Protein AF-A0A812SHZ5-F1 (afdb_monomer)

Sequence (53 aa):
MSVHVDVTLLSGRSVSIDADLTSSVAELMQEAQHLLKIGPGMLVRPSGEVLCG

Solvent-accessible surface area (backbone atoms only — not comparable to full-atom value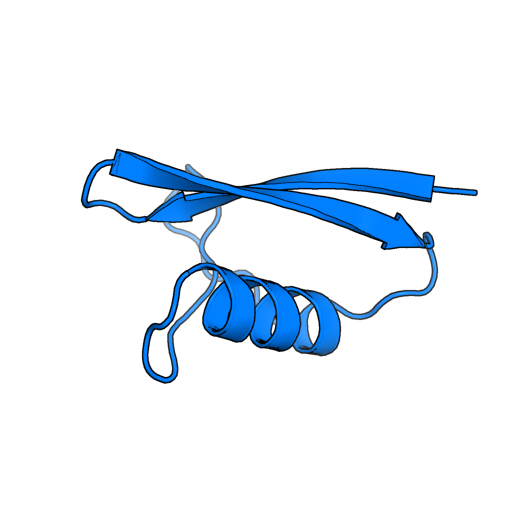s): 3499 Å² total; per-residue (Å²): 107,78,46,81,46,78,49,70,48,98,86,71,54,68,51,77,43,86,37,50,79,82,60,49,61,62,58,54,49,52,51,51,27,59,77,69,70,52,71,95,82,80,58,55,45,98,89,67,49,71,60,80,110

Structure (mmCIF, N/CA/C/O backbone):
data_AF-A0A812SHZ5-F1
#
_entry.id   AF-A0A812SHZ5-F1
#
loop_
_atom_site.group_PDB
_atom_site.id
_atom_site.type_symbol
_atom_site.label_atom_id
_atom_site.label_alt_id
_atom_site.label_comp_id
_atom_site.label_asym_id
_atom_site.label_entity_id
_atom_site.label_seq_id
_atom_site.pdbx_PDB_ins_code
_atom_site.Cartn_x
_atom_site.Cartn_y
_atom_site.Cartn_z
_atom_site.occupancy
_atom_site.B_iso_or_equiv
_atom_site.auth_seq_id
_atom_site.auth_comp_id
_atom_site.auth_asym_id
_atom_site.auth_atom_id
_atom_site.pdbx_PDB_model_num
ATOM 1 N N . MET A 1 1 ? -3.374 5.468 -19.579 1.00 74.38 1 MET A N 1
ATOM 2 C CA . MET A 1 1 ? -4.602 4.665 -19.330 1.00 74.38 1 MET A CA 1
ATOM 3 C C . MET A 1 1 ? -4.630 4.495 -17.828 1.00 74.38 1 MET A C 1
ATOM 5 O O . MET A 1 1 ? -3.590 4.122 -17.303 1.00 74.38 1 MET A O 1
ATOM 9 N N . SER A 1 2 ? -5.728 4.814 -17.146 1.00 87.50 2 SER A N 1
ATOM 10 C CA . SER A 1 2 ? -5.773 4.733 -15.683 1.00 87.50 2 SER A CA 1
ATOM 11 C C . SER A 1 2 ? -6.407 3.431 -15.198 1.00 87.50 2 SER A C 1
ATOM 13 O O . SER A 1 2 ? -7.262 2.850 -15.871 1.00 87.50 2 SER A O 1
ATOM 15 N N . VAL A 1 3 ? -5.969 2.978 -14.029 1.00 89.56 3 VAL A N 1
ATOM 16 C CA . VAL A 1 3 ? -6.551 1.877 -13.267 1.00 89.56 3 VAL A CA 1
ATOM 17 C C . VAL A 1 3 ? -6.944 2.382 -11.889 1.00 89.56 3 VAL A C 1
ATOM 19 O O . VAL A 1 3 ? -6.220 3.157 -11.269 1.00 89.56 3 VAL A O 1
ATOM 22 N N . HIS A 1 4 ? -8.097 1.925 -11.417 1.00 91.62 4 HIS A N 1
ATOM 23 C CA . HIS A 1 4 ? -8.601 2.249 -10.090 1.00 91.62 4 HIS A CA 1
ATOM 24 C C . HIS A 1 4 ? -8.169 1.157 -9.117 1.00 91.62 4 HIS A C 1
ATOM 26 O O . HIS A 1 4 ? -8.470 -0.020 -9.333 1.00 91.62 4 HIS A O 1
ATOM 32 N N . VAL A 1 5 ? -7.444 1.532 -8.067 1.00 89.81 5 VAL A N 1
ATOM 33 C CA . VAL A 1 5 ? -6.897 0.603 -7.075 1.00 89.81 5 VAL A CA 1
ATOM 34 C C . VAL A 1 5 ? -7.491 0.909 -5.709 1.00 89.81 5 VAL A C 1
ATOM 36 O O . VAL A 1 5 ? -7.258 1.975 -5.143 1.00 89.81 5 VAL A O 1
ATOM 39 N N . ASP A 1 6 ? -8.221 -0.054 -5.153 1.00 91.62 6 ASP A N 1
ATOM 40 C CA . ASP A 1 6 ? -8.723 0.025 -3.784 1.00 91.62 6 ASP A CA 1
ATOM 41 C C . ASP A 1 6 ? -7.749 -0.653 -2.818 1.00 91.62 6 ASP A C 1
ATOM 43 O O . ASP A 1 6 ? -7.480 -1.854 -2.900 1.00 91.62 6 ASP A O 1
ATOM 47 N N . VAL A 1 7 ? -7.233 0.121 -1.865 1.00 89.62 7 VAL A N 1
ATOM 48 C CA . VAL A 1 7 ? -6.333 -0.354 -0.812 1.00 89.62 7 VAL A CA 1
ATOM 49 C C . VAL A 1 7 ? -7.084 -0.358 0.508 1.00 89.62 7 VAL A C 1
ATOM 51 O O . VAL A 1 7 ? -7.613 0.665 0.935 1.00 89.62 7 VAL A O 1
ATOM 54 N N . THR A 1 8 ? -7.120 -1.509 1.178 1.00 90.31 8 THR A N 1
ATOM 55 C CA . THR A 1 8 ? -7.843 -1.687 2.444 1.00 90.31 8 THR A CA 1
ATOM 56 C C . THR A 1 8 ? -6.921 -2.257 3.514 1.00 90.31 8 THR A C 1
ATOM 58 O O . THR A 1 8 ? -6.200 -3.225 3.286 1.00 90.31 8 THR A O 1
ATOM 61 N N . LEU A 1 9 ? -6.947 -1.655 4.699 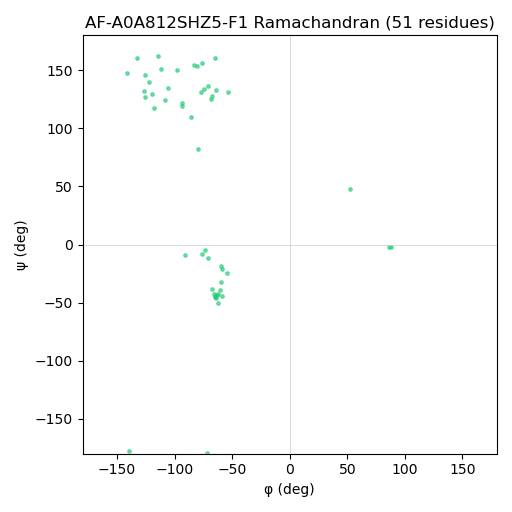1.00 88.00 9 LEU A N 1
ATOM 62 C CA . LEU A 1 9 ? -6.266 -2.151 5.890 1.00 88.00 9 LEU A CA 1
ATOM 63 C C . LEU A 1 9 ? -7.116 -3.215 6.585 1.00 88.00 9 LEU A C 1
ATOM 65 O O . LEU A 1 9 ? -8.342 -3.162 6.547 1.00 88.00 9 LEU A O 1
ATOM 69 N N . LEU A 1 10 ? -6.476 -4.111 7.339 1.00 83.69 10 LEU A N 1
ATOM 70 C CA . LEU A 1 10 ? -7.175 -5.111 8.164 1.00 83.69 10 LEU A CA 1
ATOM 71 C C . LEU A 1 10 ? -8.116 -4.491 9.211 1.00 83.69 10 LEU A C 1
ATOM 73 O O . LEU A 1 10 ? -9.041 -5.144 9.679 1.00 83.69 10 LEU A O 1
ATOM 77 N N . SER A 1 11 ? -7.905 -3.220 9.562 1.00 85.12 11 SER A N 1
ATOM 78 C CA . SER A 1 11 ? -8.804 -2.451 10.427 1.00 85.12 11 SER A CA 1
ATOM 79 C C . SER A 1 11 ? -10.111 -2.021 9.746 1.00 85.12 11 SER A C 1
ATOM 81 O O . SER A 1 11 ? -10.952 -1.408 10.398 1.00 85.12 11 SER A O 1
ATOM 83 N N . GLY A 1 12 ? -10.278 -2.292 8.447 1.00 87.50 12 GLY A N 1
ATOM 84 C CA . GLY A 1 12 ? -11.442 -1.907 7.644 1.00 87.50 12 GLY A CA 1
ATOM 85 C C . GLY A 1 12 ? -11.362 -0.506 7.031 1.00 87.50 12 GLY A C 1
ATOM 86 O O . GLY A 1 12 ? -12.260 -0.112 6.295 1.00 87.50 12 GLY A O 1
ATOM 87 N N . ARG A 1 13 ? -10.298 0.263 7.302 1.00 91.38 13 ARG A N 1
ATOM 88 C CA . ARG A 1 13 ? -10.060 1.559 6.642 1.00 91.38 13 ARG A CA 1
ATOM 89 C C . ARG A 1 13 ? -9.578 1.331 5.215 1.00 91.38 13 ARG A C 1
ATOM 91 O O . ARG A 1 13 ? -8.649 0.550 5.019 1.00 91.38 13 ARG A O 1
ATOM 98 N N . SER A 1 14 ? -10.138 2.056 4.256 1.00 92.75 14 SER A N 1
ATOM 99 C CA . SER A 1 14 ? -9.759 1.948 2.849 1.00 92.75 14 SER A CA 1
ATOM 100 C C . SER A 1 14 ? -9.531 3.306 2.194 1.00 92.75 14 SER A C 1
ATOM 102 O O . SER A 1 14 ? -9.958 4.346 2.701 1.00 92.75 14 SER A O 1
ATOM 104 N N . VAL A 1 15 ? -8.818 3.277 1.073 1.00 93.88 15 VAL A N 1
ATOM 105 C CA . VAL A 1 15 ? -8.635 4.398 0.158 1.00 93.88 15 VAL A CA 1
ATOM 106 C C . VAL A 1 15 ? -8.655 3.889 -1.277 1.00 93.88 15 VAL A C 1
ATOM 108 O O . VAL A 1 15 ? -8.215 2.773 -1.550 1.00 93.88 15 VAL A O 1
ATOM 111 N N . SER A 1 16 ? -9.152 4.726 -2.175 1.00 94.00 16 SER A N 1
ATOM 112 C CA . SER A 1 16 ? -9.141 4.501 -3.614 1.00 94.00 16 SER A CA 1
ATOM 113 C C . SER A 1 16 ? -8.096 5.401 -4.267 1.00 94.00 16 SER A C 1
ATOM 115 O O . SER A 1 16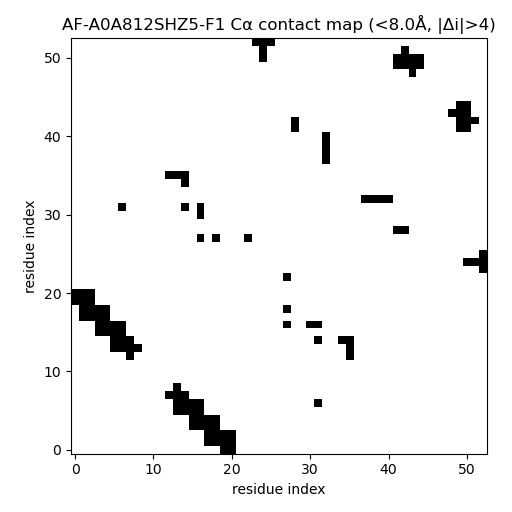 ? -8.027 6.586 -3.936 1.00 94.00 16 SER A O 1
ATOM 117 N N . ILE A 1 17 ? -7.297 4.844 -5.173 1.00 92.44 17 ILE A N 1
ATOM 118 C CA . ILE A 1 17 ? -6.229 5.550 -5.886 1.00 92.44 17 ILE A CA 1
ATOM 119 C C . ILE A 1 17 ? -6.436 5.362 -7.387 1.00 92.44 17 ILE A C 1
ATOM 121 O O . ILE A 1 17 ? -6.538 4.231 -7.866 1.00 92.44 17 ILE A O 1
AT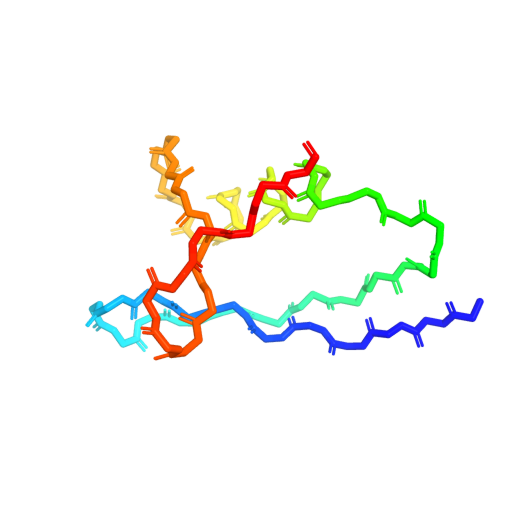OM 125 N N . ASP A 1 18 ? -6.466 6.471 -8.119 1.00 93.62 18 ASP A N 1
ATOM 126 C CA . ASP A 1 18 ? -6.401 6.475 -9.577 1.00 93.62 18 ASP A CA 1
ATOM 127 C C . ASP A 1 18 ? -4.932 6.462 -10.007 1.00 93.62 18 ASP A C 1
ATOM 129 O O . ASP A 1 18 ? -4.216 7.449 -9.847 1.00 93.62 18 ASP A O 1
ATOM 133 N N . ALA A 1 19 ? -4.479 5.339 -10.556 1.00 89.75 19 ALA A N 1
ATOM 134 C CA . ALA A 1 19 ? -3.091 5.129 -10.950 1.00 89.75 19 ALA A CA 1
ATOM 135 C C . ALA A 1 19 ? -2.944 5.033 -12.467 1.00 89.75 19 ALA A C 1
ATOM 137 O O . ALA A 1 19 ? -3.853 4.568 -13.156 1.00 89.75 19 ALA A O 1
ATOM 138 N N . ASP A 1 20 ? -1.789 5.417 -13.008 1.00 91.31 20 ASP A N 1
ATOM 139 C CA . ASP A 1 20 ? -1.468 5.095 -14.399 1.00 91.31 20 ASP A CA 1
ATOM 140 C C . ASP A 1 20 ? -0.956 3.649 -14.501 1.00 91.31 20 ASP A C 1
ATOM 142 O O . ASP A 1 20 ? -0.391 3.097 -13.559 1.00 91.31 20 ASP A O 1
ATOM 146 N N . LEU A 1 21 ? -1.121 3.020 -15.667 1.00 87.19 21 LEU A N 1
ATOM 147 C CA . LEU A 1 21 ? -0.598 1.671 -15.924 1.00 87.19 21 LEU A CA 1
ATOM 148 C C . LEU A 1 21 ? 0.928 1.548 -15.785 1.00 87.19 21 LEU A C 1
ATOM 150 O O . LEU A 1 21 ? 1.437 0.434 -15.685 1.00 87.19 21 LEU A O 1
ATOM 154 N N . THR A 1 22 ? 1.656 2.662 -15.830 1.00 88.88 22 THR A N 1
ATOM 155 C CA . THR A 1 22 ? 3.112 2.699 -15.647 1.00 88.88 22 THR A CA 1
ATOM 156 C C . THR A 1 22 ? 3.540 2.911 -14.194 1.00 88.88 22 THR A C 1
ATOM 158 O O . THR A 1 22 ? 4.726 2.767 -13.898 1.00 88.88 22 THR A O 1
ATOM 161 N N . SER A 1 23 ? 2.600 3.216 -13.291 1.00 86.62 23 SER A N 1
ATOM 162 C CA . SER A 1 23 ? 2.883 3.414 -11.870 1.00 86.62 23 SER A CA 1
ATOM 163 C C . SER A 1 23 ? 3.392 2.124 -11.229 1.00 86.62 23 SER A C 1
ATOM 165 O O . SER A 1 23 ? 2.820 1.043 -11.389 1.00 86.62 23 SER A O 1
ATOM 167 N N . SER A 1 24 ? 4.476 2.241 -10.471 1.00 89.31 24 SER A N 1
ATOM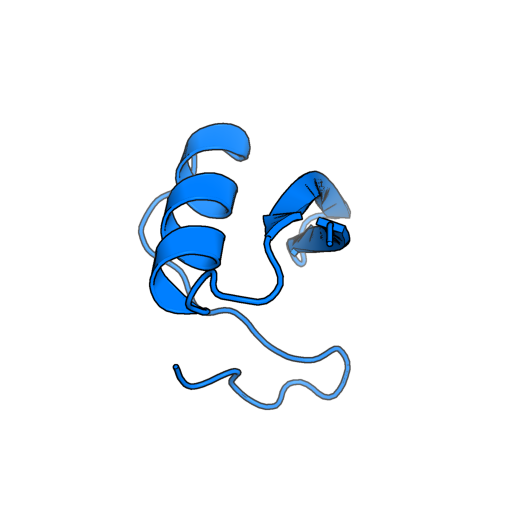 168 C CA . SER A 1 24 ? 5.052 1.122 -9.734 1.00 89.31 24 SER A CA 1
ATOM 169 C C . SER A 1 24 ? 4.242 0.796 -8.476 1.00 89.31 24 SER A C 1
ATOM 171 O O . SER A 1 24 ? 3.588 1.651 -7.875 1.00 89.31 24 SER A O 1
ATOM 173 N N . VAL A 1 25 ? 4.346 -0.451 -8.004 1.00 86.19 25 VAL A N 1
ATOM 174 C CA . VAL A 1 25 ? 3.737 -0.871 -6.728 1.00 86.19 25 VAL A CA 1
ATOM 175 C C . VAL A 1 25 ? 4.285 -0.046 -5.555 1.00 86.19 25 VAL A C 1
ATOM 177 O O . VAL A 1 25 ? 3.554 0.244 -4.610 1.00 86.19 25 VAL A O 1
ATOM 180 N N . ALA A 1 26 ? 5.551 0.376 -5.625 1.00 88.44 26 ALA A N 1
ATOM 181 C CA . ALA A 1 26 ? 6.181 1.205 -4.601 1.00 88.44 26 ALA A CA 1
ATOM 182 C C . ALA A 1 26 ? 5.556 2.608 -4.513 1.00 88.44 26 ALA A C 1
ATOM 184 O O . ALA A 1 26 ? 5.293 3.083 -3.408 1.00 88.44 26 ALA A O 1
ATOM 185 N N . GLU A 1 27 ? 5.277 3.245 -5.653 1.00 90.19 27 GLU A N 1
ATOM 186 C CA . GLU A 1 27 ? 4.595 4.546 -5.705 1.00 90.19 27 GLU A CA 1
ATOM 187 C C . GLU A 1 27 ? 3.171 4.439 -5.154 1.00 90.19 27 GLU A C 1
ATOM 189 O O . GLU A 1 27 ? 2.790 5.215 -4.278 1.00 90.19 27 GLU A O 1
ATOM 194 N N . LEU A 1 28 ? 2.427 3.405 -5.563 1.00 89.06 28 LEU A N 1
ATOM 195 C CA . LEU A 1 28 ? 1.074 3.150 -5.057 1.00 89.06 28 LEU A CA 1
ATOM 196 C C . LEU A 1 28 ? 1.054 2.905 -3.550 1.00 89.06 28 LEU A C 1
ATOM 198 O O . LEU A 1 28 ? 0.159 3.367 -2.842 1.00 89.06 28 LEU A O 1
ATOM 202 N N . MET A 1 29 ? 2.058 2.193 -3.041 1.00 88.81 29 MET A N 1
ATOM 203 C CA . MET A 1 29 ? 2.205 1.954 -1.614 1.00 88.81 29 MET A CA 1
ATOM 204 C C . MET A 1 29 ? 2.467 3.256 -0.850 1.00 88.81 29 MET A C 1
ATOM 206 O O . MET A 1 29 ? 1.852 3.471 0.195 1.00 88.81 29 MET A O 1
ATOM 210 N N . GLN A 1 30 ? 3.354 4.121 -1.351 1.00 91.06 30 GLN A N 1
ATOM 211 C CA . GLN A 1 30 ? 3.634 5.415 -0.721 1.00 91.06 30 GLN A CA 1
ATOM 212 C C . GLN A 1 30 ? 2.395 6.315 -0.710 1.00 91.06 30 GLN A C 1
ATOM 214 O O . GLN A 1 30 ? 2.077 6.910 0.322 1.00 91.06 30 GLN A O 1
ATOM 219 N N . GLU A 1 31 ? 1.661 6.371 -1.819 1.00 91.69 31 GLU A N 1
ATOM 220 C CA . GLU A 1 31 ? 0.436 7.160 -1.923 1.00 91.69 31 GLU A CA 1
ATOM 221 C C . GLU A 1 31 ? -0.662 6.635 -0.990 1.00 91.69 31 GLU A C 1
ATOM 223 O O . GLU A 1 31 ? -1.243 7.401 -0.216 1.00 91.69 31 GLU A O 1
ATOM 228 N N . ALA A 1 32 ? -0.874 5.316 -0.950 1.00 90.94 32 ALA A N 1
ATOM 229 C CA . ALA A 1 32 ? -1.814 4.697 -0.022 1.00 90.94 32 ALA A CA 1
ATOM 230 C C . ALA A 1 32 ? -1.459 4.996 1.441 1.00 90.94 32 ALA A C 1
ATOM 232 O O . ALA A 1 32 ? -2.337 5.344 2.232 1.00 90.94 32 ALA A O 1
ATOM 233 N N . GLN A 1 33 ? -0.177 4.897 1.812 1.00 91.19 33 GLN A N 1
ATOM 234 C CA . GLN A 1 33 ? 0.294 5.201 3.167 1.00 91.19 33 GLN A CA 1
ATOM 235 C C . GLN A 1 33 ? 0.053 6.667 3.536 1.00 91.19 33 GLN A C 1
ATOM 237 O O . GLN A 1 33 ? -0.412 6.954 4.645 1.00 91.19 33 GLN A O 1
ATOM 242 N N . HIS A 1 34 ? 0.314 7.582 2.599 1.00 91.75 34 HIS A N 1
ATOM 243 C CA . HIS A 1 34 ? 0.067 9.006 2.778 1.00 91.75 34 HIS A CA 1
ATOM 244 C C . HIS A 1 34 ? -1.424 9.298 3.002 1.00 91.75 34 HIS A C 1
ATOM 246 O O . HIS A 1 34 ? -1.786 9.930 3.998 1.00 91.75 34 HIS A O 1
ATOM 252 N N . LEU A 1 35 ? -2.301 8.780 2.136 1.00 92.56 35 LEU A N 1
ATOM 253 C CA . LEU A 1 35 ? -3.746 9.010 2.221 1.00 92.56 35 LEU A CA 1
ATOM 254 C C . LEU A 1 35 ? -4.374 8.350 3.458 1.00 92.56 35 LEU A C 1
ATOM 256 O O . LEU A 1 35 ? -5.227 8.942 4.125 1.00 92.56 35 LEU A O 1
ATOM 260 N N . LEU A 1 36 ? -3.915 7.151 3.826 1.00 90.06 36 LEU A N 1
ATOM 261 C CA . LEU A 1 36 ? -4.356 6.454 5.037 1.00 90.06 36 LEU A CA 1
ATOM 262 C C . LEU A 1 36 ? -3.725 7.027 6.317 1.00 90.06 36 LEU A C 1
ATOM 264 O O . LEU A 1 36 ? -4.170 6.673 7.417 1.00 90.06 36 LEU A O 1
ATOM 268 N N . LYS A 1 37 ? -2.747 7.937 6.203 1.00 90.38 37 LYS A N 1
ATOM 269 C CA . LYS A 1 37 ? -1.996 8.533 7.321 1.00 90.38 37 LYS A CA 1
ATOM 270 C C . LYS A 1 37 ? -1.417 7.465 8.250 1.00 90.38 37 LYS A C 1
ATOM 272 O O . LYS A 1 37 ? -1.603 7.515 9.467 1.00 90.38 37 LYS A O 1
ATOM 277 N N . ILE A 1 38 ? -0.773 6.464 7.660 1.00 86.88 38 ILE A N 1
ATOM 278 C CA . ILE A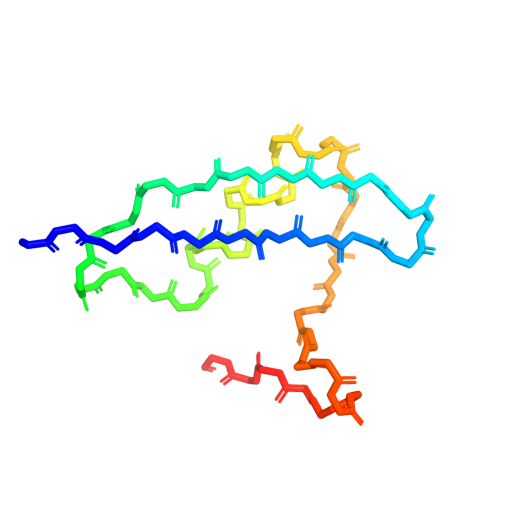 1 38 ? -0.136 5.355 8.377 1.00 86.88 38 ILE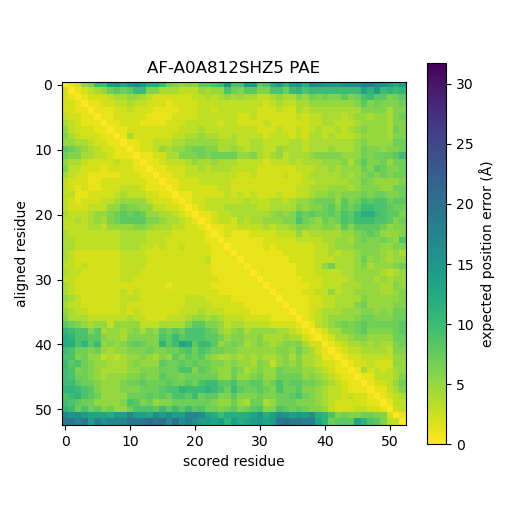 A CA 1
ATOM 279 C C . ILE A 1 38 ? 1.378 5.381 8.181 1.00 86.88 38 ILE A C 1
ATOM 281 O O . ILE A 1 38 ? 1.893 6.032 7.275 1.00 86.88 38 ILE A O 1
ATOM 285 N N . GLY A 1 39 ? 2.090 4.668 9.054 1.00 85.50 39 GLY A N 1
ATOM 286 C CA . GLY A 1 39 ? 3.514 4.413 8.868 1.00 85.50 39 GLY A CA 1
ATOM 287 C C . GLY A 1 39 ? 3.792 3.416 7.733 1.00 85.50 39 GLY A C 1
ATOM 288 O O . GLY A 1 39 ? 2.857 2.909 7.106 1.00 85.50 39 GLY A O 1
ATOM 289 N N . PRO A 1 40 ? 5.078 3.100 7.499 1.00 82.12 40 PRO A N 1
ATOM 290 C C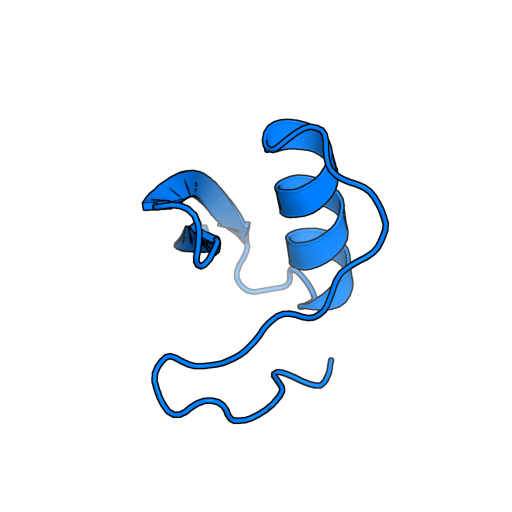A . PRO A 1 40 ? 5.483 2.095 6.527 1.00 82.12 40 PRO A CA 1
ATOM 291 C C . PRO A 1 40 ? 4.767 0.768 6.784 1.00 82.12 40 PRO A C 1
ATOM 293 O O . PRO A 1 40 ? 4.724 0.274 7.911 1.00 82.12 40 PRO A O 1
ATOM 296 N N . GLY A 1 41 ? 4.202 0.202 5.727 1.00 78.19 41 GLY A N 1
ATOM 297 C CA . GLY A 1 41 ? 3.462 -1.051 5.752 1.00 78.19 41 GLY A CA 1
ATOM 298 C C . GLY A 1 41 ? 3.769 -1.903 4.530 1.00 78.19 41 GLY A C 1
ATOM 299 O O . GLY A 1 41 ? 4.579 -1.533 3.685 1.00 78.19 41 GLY A O 1
ATOM 300 N N . MET A 1 42 ? 3.103 -3.048 4.448 1.00 81.31 42 MET A N 1
ATOM 301 C CA . MET A 1 42 ? 3.271 -4.015 3.372 1.00 81.31 42 MET A CA 1
ATOM 302 C C . MET A 1 42 ? 1.939 -4.200 2.658 1.00 81.31 42 MET A C 1
ATOM 304 O O . MET A 1 42 ? 0.920 -4.433 3.311 1.00 81.31 42 MET A O 1
ATOM 308 N N . LEU A 1 43 ? 1.943 -4.092 1.331 1.00 81.69 43 LEU A N 1
ATOM 309 C CA . LEU A 1 43 ? 0.778 -4.456 0.536 1.00 81.69 43 LEU A CA 1
ATOM 310 C C . LEU A 1 43 ? 0.711 -5.975 0.422 1.00 81.69 43 LEU A C 1
ATOM 312 O O . LEU A 1 43 ? 1.694 -6.642 0.098 1.00 81.69 43 LEU A O 1
ATOM 316 N N . VAL A 1 44 ? -0.470 -6.515 0.685 1.00 83.62 44 VAL A N 1
ATOM 317 C CA . VAL A 1 44 ? -0.758 -7.939 0.561 1.00 83.62 44 VAL A CA 1
ATOM 318 C C . VAL A 1 44 ? -1.962 -8.122 -0.343 1.00 83.62 44 VAL A C 1
ATOM 320 O O . VAL A 1 44 ? -2.888 -7.309 -0.353 1.00 83.62 44 VAL A O 1
ATOM 323 N N . ARG A 1 45 ? -1.953 -9.202 -1.113 1.00 82.44 45 ARG A N 1
ATOM 324 C CA . ARG A 1 45 ? -3.136 -9.677 -1.820 1.00 82.44 45 ARG A CA 1
ATOM 325 C C . ARG A 1 45 ? -4.190 -10.105 -0.797 1.00 82.44 45 ARG A C 1
ATOM 327 O O . ARG A 1 45 ? -3.839 -10.462 0.328 1.00 82.44 45 ARG A O 1
ATOM 334 N N . PRO A 1 46 ? -5.468 -10.196 -1.193 1.00 74.75 46 PRO A N 1
ATOM 335 C CA . PRO A 1 46 ? -6.502 -10.792 -0.347 1.00 74.75 46 PRO A CA 1
ATOM 336 C C . PRO A 1 46 ? -6.174 -12.218 0.134 1.00 74.75 46 PRO A C 1
ATOM 338 O O . PRO A 1 46 ? -6.657 -12.632 1.180 1.00 74.75 46 PRO A O 1
ATOM 341 N N . SER A 1 47 ? -5.328 -12.959 -0.596 1.00 82.12 47 SER A N 1
ATOM 342 C CA . SER A 1 47 ? -4.802 -14.275 -0.197 1.00 82.12 47 SER A CA 1
ATOM 343 C C . SER A 1 47 ? -3.790 -14.228 0.959 1.00 82.12 47 SER A C 1
ATOM 345 O O . SER A 1 47 ? -3.435 -15.274 1.494 1.00 82.12 47 SER A O 1
ATOM 347 N N . GLY A 1 48 ? -3.306 -13.041 1.337 1.00 79.62 48 GLY A N 1
ATOM 348 C CA . GLY A 1 48 ? -2.226 -12.843 2.307 1.00 79.62 48 GLY A CA 1
ATOM 349 C C . GLY A 1 48 ? -0.823 -12.865 1.694 1.00 79.62 48 GLY A C 1
ATOM 350 O O . GLY A 1 48 ? 0.155 -12.641 2.403 1.00 79.62 48 GLY A O 1
ATOM 351 N N . GLU A 1 49 ? -0.703 -13.101 0.387 1.00 85.75 49 GLU A N 1
ATOM 352 C CA . GLU A 1 49 ? 0.582 -13.055 -0.312 1.00 85.75 49 GLU A CA 1
ATOM 353 C C . GLU A 1 49 ? 1.091 -11.621 -0.434 1.00 85.75 49 GLU A C 1
ATOM 355 O O . GLU A 1 49 ? 0.347 -10.712 -0.803 1.00 85.75 49 GLU A O 1
ATOM 360 N N . VAL A 1 50 ? 2.379 -11.423 -0.173 1.00 83.50 50 VAL A N 1
ATOM 361 C CA . VAL A 1 50 ? 3.013 -10.108 -0.274 1.00 83.50 50 VAL A CA 1
ATOM 362 C C . VAL A 1 50 ? 3.050 -9.654 -1.730 1.00 83.50 50 VAL A C 1
ATOM 364 O O . VAL A 1 50 ? 3.537 -10.364 -2.610 1.00 83.50 50 VAL A O 1
ATOM 367 N N . LEU A 1 51 ? 2.557 -8.443 -1.981 1.00 79.94 51 LEU A N 1
ATOM 368 C CA . LEU A 1 51 ? 2.787 -7.737 -3.235 1.00 79.94 51 LEU A CA 1
ATOM 369 C C . LEU A 1 51 ? 4.185 -7.124 -3.165 1.00 79.94 51 LEU A C 1
ATOM 371 O O . LEU A 1 51 ? 4.355 -5.966 -2.791 1.00 79.94 51 LEU A O 1
ATOM 375 N N . CYS A 1 52 ? 5.196 -7.937 -3.464 1.00 66.12 52 CYS A N 1
ATOM 376 C CA . CYS A 1 52 ? 6.545 -7.434 -3.686 1.00 66.12 52 CYS A CA 1
ATOM 377 C C . CYS A 1 52 ? 6.543 -6.617 -4.986 1.00 66.12 52 CYS A C 1
ATOM 37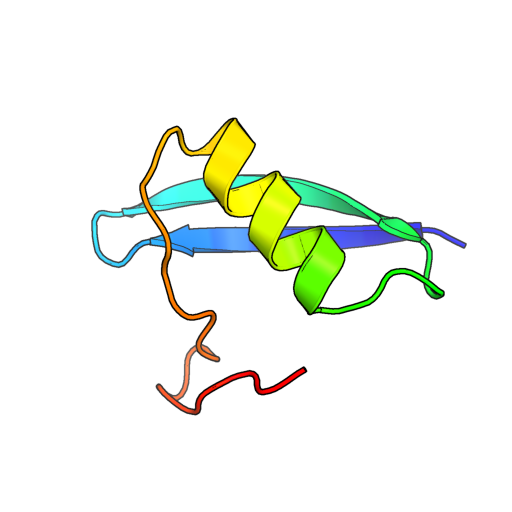9 O O . CYS A 1 52 ? 6.087 -7.118 -6.017 1.00 66.12 52 CYS A O 1
ATOM 381 N N . GLY A 1 53 ? 6.999 -5.366 -4.900 1.00 56.97 53 GLY A N 1
ATOM 382 C CA . GLY A 1 53 ? 7.288 -4.510 -6.052 1.00 56.97 53 GLY A CA 1
ATOM 383 C C . GLY A 1 53 ? 8.660 -4.809 -6.624 1.00 56.97 53 GLY A C 1
ATOM 384 O O . GLY A 1 53 ? 9.593 -4.976 -5.806 1.00 56.97 53 GLY A O 1
#

Secondary structure (DSSP, 8-state):
-EEEEEEE-TTS-EEEEEEETT--HHHHHHHHHHHHT--S---B-TTS-B---

Nearest PDB structures (foldseek):
  6dgf-assembly1_B  TM=7.508E-01  e=3.422E-01  Homo sapiens
  7bbd-assembly1_B  TM=7.074E-01  e=4.432E-01  Homo sapiens
  2byv-assembly1_E  TM=6.636E-01  e=6.125E-01  Mus musculus
  3tca-assembly2_B  TM=8.565E-01  e=4.265E+00  Mus musculus
  4k81-assembly3_E  TM=7.932E-01  e=9.268E+00  Homo sapiens

Radius of gyration: 10.68 Å; Cα contacts (8 Å, |Δi|>4): 62; chains: 1; bounding box: 19×23×30 Å

Foldseek 3Di:
DWDWDWDADPVGDIDIDTHDPPDDPVNVQVVRCVVSVHDDDFDADPVRHTPDD

Mean predicted aligned error: 4.53 Å

pLDDT: mean 86.47, std 6.85, range [56.97, 94.0]